Protein AF-A0A924JFY6-F1 (afdb_monomer_lite)

pLDDT: mean 95.9, std 4.6, range [61.25, 98.56]

Structure (mmCIF, N/CA/C/O backbone):
data_AF-A0A924JFY6-F1
#
_entry.id   AF-A0A924JFY6-F1
#
loop_
_atom_site.group_PDB
_atom_site.id
_atom_site.type_symbol
_atom_site.label_atom_id
_atom_site.label_alt_id
_atom_site.label_comp_id
_atom_site.label_asym_id
_atom_site.label_entity_id
_atom_site.label_seq_id
_atom_site.pdbx_PDB_ins_code
_atom_site.Cartn_x
_atom_site.Cartn_y
_atom_site.Cartn_z
_atom_site.occupancy
_atom_site.B_iso_or_equiv
_atom_site.auth_seq_id
_atom_site.auth_comp_id
_atom_site.auth_asym_id
_atom_site.auth_atom_id
_atom_site.pdbx_PDB_model_num
ATOM 1 N N . SER A 1 1 ? 4.873 -15.300 -4.333 1.00 61.25 1 SER A N 1
ATOM 2 C CA . SER A 1 1 ? 6.109 -14.520 -4.564 1.00 61.25 1 SER A CA 1
ATOM 3 C C . SER A 1 1 ? 6.175 -14.220 -6.049 1.00 61.25 1 SER A C 1
ATOM 5 O O . SER A 1 1 ? 5.909 -15.129 -6.818 1.00 61.25 1 SER A O 1
ATOM 7 N N . GLY A 1 2 ? 6.400 -12.968 -6.456 1.00 87.56 2 GLY A N 1
ATOM 8 C CA . GLY A 1 2 ? 6.415 -12.594 -7.885 1.00 87.56 2 GLY A CA 1
ATOM 9 C C . GLY A 1 2 ? 5.720 -11.278 -8.240 1.00 87.56 2 GLY A C 1
ATOM 10 O O . GLY A 1 2 ? 5.628 -10.958 -9.412 1.00 87.56 2 GLY A O 1
ATOM 11 N N . ILE A 1 3 ? 5.226 -10.526 -7.252 1.00 94.44 3 ILE A N 1
ATOM 12 C CA . ILE A 1 3 ? 4.640 -9.190 -7.467 1.00 94.44 3 ILE A CA 1
ATOM 13 C C . ILE A 1 3 ? 5.517 -8.065 -6.911 1.00 94.44 3 ILE A C 1
ATOM 15 O O . ILE A 1 3 ? 5.099 -6.920 -6.936 1.00 94.44 3 ILE A O 1
ATOM 19 N N . PHE A 1 4 ? 6.687 -8.381 -6.351 1.00 96.56 4 PHE A N 1
ATOM 20 C CA . PHE A 1 4 ? 7.598 -7.417 -5.732 1.00 96.56 4 PHE A CA 1
ATOM 21 C C . PHE A 1 4 ? 8.905 -7.383 -6.514 1.00 96.56 4 PHE A C 1
ATOM 23 O O . PHE A 1 4 ? 9.375 -8.438 -6.943 1.00 96.56 4 PHE A O 1
ATOM 30 N N . ALA A 1 5 ? 9.485 -6.195 -6.658 1.00 96.56 5 ALA A N 1
ATOM 31 C CA . ALA A 1 5 ? 10.818 -6.020 -7.216 1.00 96.56 5 ALA A CA 1
ATOM 32 C C . ALA A 1 5 ? 11.884 -6.655 -6.306 1.00 96.56 5 ALA A C 1
ATOM 34 O O . ALA A 1 5 ? 11.679 -6.800 -5.096 1.00 96.56 5 ALA A O 1
ATOM 35 N N . GLU A 1 6 ? 13.037 -7.016 -6.871 1.00 93.12 6 GLU A N 1
ATOM 36 C CA . GLU A 1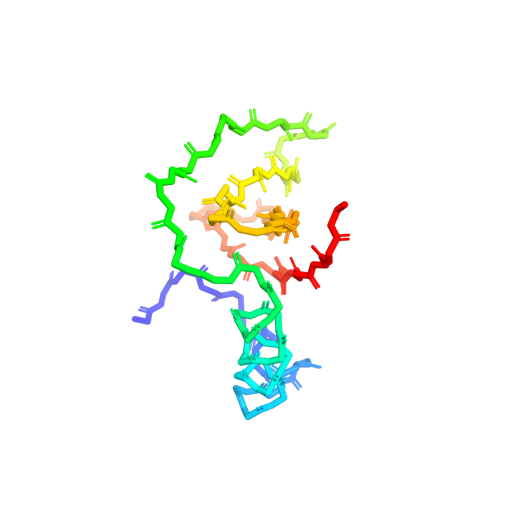 6 ? 14.111 -7.714 -6.144 1.00 93.12 6 GLU A CA 1
ATOM 37 C C . GLU A 1 6 ? 14.618 -6.924 -4.928 1.00 93.12 6 GLU A C 1
ATOM 39 O O . GLU A 1 6 ? 14.925 -7.502 -3.885 1.00 93.12 6 GLU A O 1
ATOM 44 N N . ASN A 1 7 ? 14.631 -5.595 -5.029 1.00 90.06 7 ASN A N 1
ATOM 45 C CA . ASN A 1 7 ? 15.062 -4.688 -3.970 1.00 90.06 7 ASN A CA 1
ATOM 46 C C . ASN A 1 7 ? 13.999 -4.447 -2.883 1.00 90.06 7 ASN A C 1
ATOM 48 O O . ASN A 1 7 ? 14.330 -3.938 -1.819 1.00 90.06 7 ASN A O 1
ATOM 52 N N . PHE A 1 8 ? 12.738 -4.850 -3.071 1.00 95.19 8 PHE A N 1
ATOM 53 C CA . PHE A 1 8 ? 11.636 -4.451 -2.183 1.00 95.19 8 PHE A CA 1
ATOM 54 C C . PHE A 1 8 ? 11.832 -4.845 -0.705 1.00 95.19 8 PHE A C 1
ATOM 56 O O . PHE A 1 8 ? 11.557 -4.055 0.210 1.00 95.19 8 PHE A O 1
ATOM 63 N N . PHE A 1 9 ? 12.256 -6.089 -0.457 1.00 94.19 9 PHE A N 1
ATOM 64 C CA . PHE A 1 9 ? 12.505 -6.606 0.894 1.00 94.19 9 PHE A CA 1
ATOM 65 C C . PHE A 1 9 ? 13.898 -6.250 1.432 1.00 94.19 9 PHE A C 1
ATOM 67 O O . PHE A 1 9 ? 13.977 -5.954 2.628 1.00 94.19 9 PHE A O 1
ATOM 74 N N . PRO A 1 10 ? 14.966 -6.243 0.605 1.00 93.00 10 PRO A N 1
ATOM 75 C CA . PRO A 1 10 ? 16.251 -5.660 0.988 1.00 93.00 10 PRO A CA 1
ATOM 76 C C . PRO A 1 10 ? 16.162 -4.196 1.443 1.00 93.00 10 PRO A C 1
ATOM 78 O O . PRO A 1 10 ? 16.730 -3.858 2.477 1.00 93.00 10 PRO A O 1
ATOM 81 N N . ASP A 1 11 ? 15.394 -3.354 0.743 1.00 92.12 11 ASP A N 1
ATOM 82 C CA . ASP A 1 11 ? 15.273 -1.920 1.047 1.00 92.12 11 ASP A CA 1
ATOM 83 C C . ASP A 1 11 ? 14.530 -1.667 2.365 1.00 92.12 11 ASP A C 1
ATOM 85 O O . ASP A 1 11 ? 14.828 -0.726 3.102 1.00 92.12 11 ASP A O 1
ATOM 89 N N . LYS A 1 12 ? 13.543 -2.512 2.691 1.00 92.81 12 LYS A N 1
ATOM 90 C CA . LYS A 1 12 ? 12.807 -2.433 3.957 1.00 92.81 12 LYS A CA 1
ATOM 91 C C . LYS A 1 12 ? 12.322 -3.810 4.377 1.00 92.81 12 LYS A C 1
ATOM 93 O O . LYS A 1 12 ? 11.416 -4.389 3.766 1.00 92.81 12 LYS A O 1
ATOM 98 N N . SER A 1 13 ? 12.897 -4.291 5.478 1.00 94.25 13 SER A N 1
ATOM 99 C CA . SER A 1 13 ? 12.636 -5.631 5.996 1.00 94.25 13 SER A CA 1
ATOM 100 C C . SER A 1 13 ? 11.150 -5.872 6.285 1.00 94.25 13 SER A C 1
ATOM 102 O O . SER A 1 13 ? 10.399 -4.969 6.674 1.00 94.25 13 SER A O 1
ATOM 104 N N . VAL A 1 14 ? 10.732 -7.134 6.174 1.00 94.06 14 VAL A N 1
ATOM 105 C CA . VAL A 1 14 ? 9.374 -7.569 6.537 1.00 94.06 14 VAL A CA 1
ATOM 106 C C . VAL A 1 14 ? 9.046 -7.214 7.990 1.00 94.06 14 VAL A C 1
ATOM 108 O O . VAL A 1 14 ? 7.929 -6.787 8.270 1.00 94.06 14 VAL A O 1
ATOM 111 N N . ALA A 1 15 ? 10.010 -7.346 8.906 1.00 96.00 15 ALA A N 1
ATOM 112 C CA . ALA A 1 15 ? 9.819 -7.038 10.322 1.00 96.00 15 ALA A CA 1
ATOM 113 C C . ALA A 1 15 ? 9.496 -5.553 10.542 1.00 96.00 15 ALA A C 1
ATOM 115 O O . ALA A 1 15 ? 8.530 -5.224 11.229 1.00 96.00 15 ALA A O 1
ATOM 116 N N . THR A 1 16 ? 10.247 -4.657 9.895 1.00 94.75 16 THR A N 1
ATOM 117 C CA . THR A 1 16 ? 9.990 -3.212 9.948 1.00 94.75 16 THR A CA 1
ATOM 118 C C . THR A 1 16 ? 8.608 -2.881 9.392 1.00 94.75 16 THR A C 1
ATOM 120 O O . THR A 1 16 ? 7.867 -2.120 10.006 1.00 94.75 16 THR A O 1
ATOM 123 N N . ARG A 1 17 ? 8.233 -3.469 8.248 1.00 94.19 17 ARG A N 1
ATOM 124 C CA . ARG A 1 17 ? 6.921 -3.242 7.619 1.00 94.19 17 ARG A CA 1
ATOM 125 C C . ARG A 1 17 ? 5.765 -3.712 8.502 1.00 94.19 17 ARG A C 1
ATOM 127 O O . ARG A 1 17 ? 4.789 -2.981 8.628 1.00 94.19 17 ARG A O 1
ATOM 134 N N . ARG A 1 18 ? 5.889 -4.891 9.127 1.00 95.44 18 ARG A N 1
ATOM 135 C CA . ARG A 1 18 ? 4.888 -5.403 10.077 1.00 95.44 18 ARG A CA 1
ATOM 136 C C . ARG A 1 18 ? 4.701 -4.446 11.240 1.00 95.44 18 ARG A C 1
ATOM 138 O O . ARG A 1 18 ? 3.583 -4.017 11.461 1.00 95.44 18 ARG A O 1
ATOM 145 N N . LYS A 1 19 ? 5.795 -4.020 11.879 1.00 96.50 19 LYS A N 1
ATOM 146 C CA . LYS A 1 19 ? 5.727 -3.073 12.996 1.00 96.50 19 LYS A CA 1
ATOM 147 C C . LYS A 1 19 ? 4.974 -1.788 12.626 1.00 96.50 19 LYS A C 1
ATOM 149 O O . LYS A 1 19 ? 4.081 -1.384 13.356 1.00 96.50 19 LYS A O 1
ATOM 154 N N . VAL A 1 20 ? 5.287 -1.187 11.473 1.00 95.12 20 VAL A N 1
ATOM 155 C CA . VAL A 1 20 ? 4.580 0.018 10.997 1.00 95.12 20 VAL A CA 1
ATOM 156 C C . VAL A 1 20 ? 3.080 -0.235 10.812 1.00 95.12 20 VAL A C 1
ATOM 158 O O . VAL A 1 20 ? 2.266 0.593 11.209 1.00 95.12 20 VAL A O 1
ATOM 161 N N . LEU A 1 21 ? 2.706 -1.363 10.207 1.00 95.38 21 LEU A N 1
ATOM 162 C CA . LEU A 1 21 ? 1.301 -1.709 9.993 1.00 95.38 21 LEU A CA 1
ATOM 163 C C . LEU A 1 21 ? 0.568 -2.028 11.297 1.00 95.38 21 LEU A C 1
ATOM 165 O O . LEU A 1 21 ? -0.571 -1.602 11.448 1.00 95.38 21 LEU A O 1
ATOM 169 N N . ASP A 1 22 ? 1.206 -2.731 12.230 1.00 97.06 22 ASP A N 1
ATOM 170 C CA . ASP A 1 22 ? 0.630 -3.057 13.536 1.00 97.06 22 ASP A CA 1
ATOM 171 C C . ASP A 1 22 ? 0.316 -1.773 14.321 1.00 97.06 22 ASP A C 1
ATOM 173 O O . ASP A 1 22 ? -0.796 -1.614 14.832 1.00 97.06 22 ASP A O 1
ATOM 177 N N . ASP A 1 23 ? 1.250 -0.813 14.328 1.00 97.31 23 ASP A N 1
ATOM 178 C CA . ASP A 1 23 ? 1.067 0.500 14.956 1.00 97.31 23 ASP A CA 1
ATOM 179 C C . ASP A 1 23 ? -0.089 1.286 14.307 1.00 97.31 23 ASP A C 1
ATOM 181 O O . ASP A 1 23 ? -0.884 1.927 15.000 1.00 97.31 23 ASP A O 1
ATOM 185 N N . LEU A 1 24 ? -0.221 1.224 12.976 1.00 97.62 24 LEU A N 1
ATOM 186 C CA . LEU A 1 24 ? -1.325 1.864 12.256 1.00 97.62 24 LEU A CA 1
ATOM 187 C C . LEU A 1 24 ? -2.664 1.175 12.538 1.00 97.62 24 LEU A C 1
ATOM 189 O O . LEU A 1 24 ? -3.633 1.850 12.871 1.00 97.62 24 LEU A O 1
ATOM 193 N N . TYR A 1 25 ? -2.736 -0.155 12.484 1.00 96.75 25 TYR A N 1
ATOM 194 C CA . TYR A 1 25 ? -3.969 -0.893 12.766 1.00 96.75 25 TYR A CA 1
ATOM 195 C C . TYR A 1 25 ? -4.461 -0.682 14.197 1.00 96.75 25 TYR A C 1
ATOM 197 O O . TYR A 1 25 ? -5.669 -0.543 14.412 1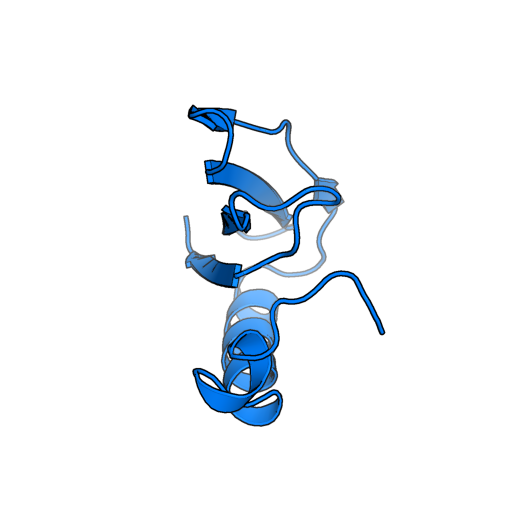.00 96.75 25 TYR A O 1
ATOM 205 N N . ALA A 1 26 ? -3.552 -0.586 15.171 1.00 97.44 26 ALA A N 1
ATOM 206 C CA . ALA A 1 26 ? -3.908 -0.285 16.554 1.00 97.44 26 ALA A CA 1
ATOM 207 C C . ALA A 1 26 ? -4.668 1.050 16.686 1.00 97.44 26 ALA A C 1
ATOM 209 O O . ALA A 1 26 ? -5.626 1.137 17.463 1.00 97.44 26 ALA A O 1
ATOM 210 N N . LYS A 1 27 ? -4.294 2.062 15.891 1.00 96.62 27 LYS A N 1
ATOM 211 C CA . LYS A 1 27 ? -4.965 3.371 15.831 1.00 96.62 27 LYS A CA 1
ATOM 212 C C . LYS A 1 27 ? -6.241 3.336 14.989 1.00 96.62 27 LYS A C 1
ATOM 214 O O . LYS A 1 27 ? -7.301 3.762 15.438 1.00 96.62 27 LYS A O 1
ATOM 219 N N . THR A 1 28 ? -6.146 2.786 13.783 1.00 97.44 28 THR A N 1
ATOM 220 C CA . THR A 1 28 ? -7.185 2.820 12.749 1.00 97.44 28 THR A CA 1
ATOM 221 C C . THR A 1 28 ? -8.367 1.891 13.052 1.00 97.44 28 THR A C 1
ATOM 223 O O . THR A 1 28 ? -9.500 2.177 12.660 1.00 97.44 28 THR A O 1
ATOM 226 N N . GLY A 1 29 ? -8.143 0.809 13.806 1.00 97.06 29 GLY A N 1
ATOM 227 C CA . GLY A 1 29 ? -9.149 -0.225 14.052 1.00 97.06 29 GLY A CA 1
ATOM 228 C C . GLY A 1 29 ? -9.358 -1.141 12.845 1.00 97.06 29 GLY A C 1
ATOM 229 O O . GLY A 1 29 ? -8.533 -1.191 11.930 1.00 97.06 29 GLY A O 1
ATOM 230 N N . LYS A 1 30 ? -10.462 -1.895 12.851 1.00 97.56 30 LYS A N 1
ATOM 231 C CA . LYS A 1 30 ? -10.766 -2.839 11.772 1.00 97.56 30 LYS A CA 1
ATOM 232 C C . LYS A 1 30 ? -10.969 -2.087 10.457 1.00 97.56 30 LYS A C 1
ATOM 234 O O . LYS A 1 30 ? -11.714 -1.110 10.412 1.00 97.56 30 LYS A O 1
ATOM 239 N N . ILE A 1 31 ? -10.349 -2.570 9.381 1.00 98.00 31 ILE A N 1
ATOM 240 C CA . ILE A 1 31 ? -10.588 -2.042 8.035 1.00 98.00 31 ILE A CA 1
ATOM 241 C C . ILE A 1 31 ? -11.967 -2.495 7.557 1.00 98.00 31 ILE A C 1
ATOM 243 O O . ILE A 1 31 ? -12.276 -3.687 7.542 1.00 98.00 31 ILE A O 1
ATOM 247 N N . THR A 1 32 ? -12.796 -1.534 7.171 1.00 98.31 32 THR A N 1
ATOM 248 C CA . THR A 1 32 ? -14.178 -1.745 6.728 1.00 98.31 32 THR A CA 1
ATOM 249 C C . THR A 1 32 ? -14.317 -1.643 5.216 1.00 98.31 32 THR A C 1
ATOM 251 O O . THR A 1 32 ? -15.217 -2.257 4.644 1.00 98.31 32 THR A O 1
ATOM 254 N N . ARG A 1 33 ? -13.430 -0.889 4.552 1.00 98.00 33 ARG A N 1
ATOM 255 C CA . ARG A 1 33 ? -13.489 -0.659 3.106 1.00 98.00 33 ARG A CA 1
ATOM 256 C C . ARG A 1 33 ? -12.123 -0.307 2.521 1.00 98.00 33 ARG A C 1
ATOM 258 O O . ARG A 1 33 ? -11.340 0.405 3.144 1.00 98.00 33 ARG A O 1
ATOM 265 N N . VAL A 1 34 ? -11.892 -0.732 1.282 1.00 98.44 34 VAL A N 1
ATOM 266 C CA . VAL A 1 34 ? -10.803 -0.245 0.425 1.00 98.44 34 VAL A CA 1
ATOM 267 C C . VAL A 1 34 ? -11.369 0.817 -0.519 1.00 98.44 34 VAL A C 1
ATOM 269 O O . VAL A 1 34 ? -12.408 0.604 -1.140 1.00 98.44 34 VAL A O 1
ATOM 272 N N . GLY A 1 35 ? -10.734 1.983 -0.563 1.00 98.31 35 GLY A N 1
ATOM 273 C CA . GLY A 1 35 ? -11.092 3.090 -1.442 1.00 98.31 35 GLY A CA 1
ATOM 274 C C . GLY A 1 35 ? -10.612 2.896 -2.873 1.00 98.31 35 GLY A C 1
ATOM 275 O O . GLY A 1 35 ? -9.840 1.988 -3.175 1.00 98.31 35 GLY A O 1
ATOM 276 N N . GLU A 1 36 ? -11.061 3.788 -3.748 1.00 98.19 36 GLU A N 1
ATOM 277 C CA . GLU A 1 36 ? -10.630 3.802 -5.141 1.00 98.19 36 GLU A CA 1
ATOM 278 C C . GLU A 1 36 ? -9.147 4.167 -5.273 1.00 98.19 36 GLU A C 1
ATOM 280 O O . GLU A 1 36 ? -8.590 4.924 -4.467 1.00 98.19 36 GLU A O 1
ATOM 285 N N . LEU A 1 37 ? -8.527 3.629 -6.324 1.00 97.94 37 LEU A N 1
ATOM 286 C CA . LEU A 1 37 ? -7.182 4.002 -6.729 1.00 97.94 37 LEU A CA 1
ATOM 287 C C . LEU A 1 37 ? -7.180 5.443 -7.243 1.00 97.94 37 LEU A C 1
ATOM 289 O O . LEU A 1 37 ? -7.880 5.775 -8.195 1.00 97.94 37 LEU A O 1
ATOM 293 N N . GLN A 1 38 ? -6.334 6.270 -6.645 1.00 98.00 38 GLN A N 1
ATOM 294 C CA . GLN A 1 38 ? -5.992 7.606 -7.108 1.00 98.00 38 GLN A CA 1
ATOM 295 C C . GLN A 1 38 ? -4.613 7.536 -7.777 1.00 98.00 38 GLN A C 1
ATOM 297 O O . GLN A 1 38 ? -3.593 7.519 -7.082 1.00 98.00 38 GLN A O 1
ATOM 302 N N . PRO A 1 39 ? -4.548 7.426 -9.114 1.00 97.94 39 PRO A N 1
ATOM 303 C CA . PRO A 1 39 ? -3.276 7.401 -9.820 1.00 97.94 39 PRO A CA 1
ATOM 304 C C . PRO A 1 39 ? -2.613 8.783 -9.771 1.00 97.94 39 PRO A C 1
ATOM 306 O O . PRO A 1 39 ? -3.237 9.793 -10.092 1.00 97.94 39 PRO A O 1
ATOM 309 N N . GLU A 1 40 ? -1.329 8.823 -9.420 1.00 98.06 40 GLU A N 1
ATOM 310 C CA . GLU A 1 40 ? -0.478 10.002 -9.628 1.00 98.06 40 GLU A CA 1
ATOM 311 C C . GLU A 1 40 ? 0.084 10.010 -11.055 1.00 98.06 40 GLU A C 1
ATOM 313 O O . GLU A 1 40 ? 0.222 11.059 -11.682 1.00 98.06 40 GLU A O 1
ATOM 318 N N . ASN A 1 41 ? 0.424 8.826 -11.570 1.00 97.50 41 ASN A N 1
ATOM 319 C CA . ASN A 1 41 ? 0.822 8.577 -12.952 1.00 97.50 41 ASN A CA 1
ATOM 320 C C . ASN A 1 41 ? 0.648 7.080 -13.279 1.00 97.50 41 ASN A C 1
ATOM 322 O O . ASN A 1 41 ? 0.040 6.334 -12.515 1.00 97.50 41 ASN A O 1
ATOM 326 N N . GLN A 1 42 ? 1.182 6.624 -14.414 1.00 96.44 42 GLN A N 1
ATOM 327 C CA . GLN A 1 42 ? 1.030 5.237 -14.872 1.00 96.44 42 GLN A CA 1
ATOM 328 C C . GLN A 1 42 ? 1.681 4.186 -13.953 1.00 96.44 42 GLN A C 1
ATOM 330 O O . GLN A 1 42 ? 1.280 3.028 -13.992 1.00 96.44 42 GLN A O 1
ATOM 335 N N . LEU A 1 43 ? 2.663 4.569 -13.132 1.00 97.88 43 LEU A N 1
ATOM 336 C CA . LEU A 1 43 ? 3.444 3.663 -12.281 1.00 97.88 43 LEU A CA 1
ATOM 337 C C . LEU A 1 43 ? 3.316 3.989 -10.789 1.00 97.88 43 LEU A C 1
ATOM 339 O O . LEU A 1 43 ? 4.034 3.424 -9.968 1.00 97.88 43 LEU A O 1
ATOM 343 N N . ARG A 1 44 ? 2.450 4.928 -10.409 1.00 98.44 44 ARG A N 1
ATOM 344 C CA . ARG A 1 44 ? 2.358 5.407 -9.031 1.00 98.44 44 ARG A CA 1
ATOM 345 C C . ARG A 1 44 ? 0.949 5.838 -8.699 1.00 98.44 44 ARG A C 1
ATOM 347 O O . ARG A 1 44 ?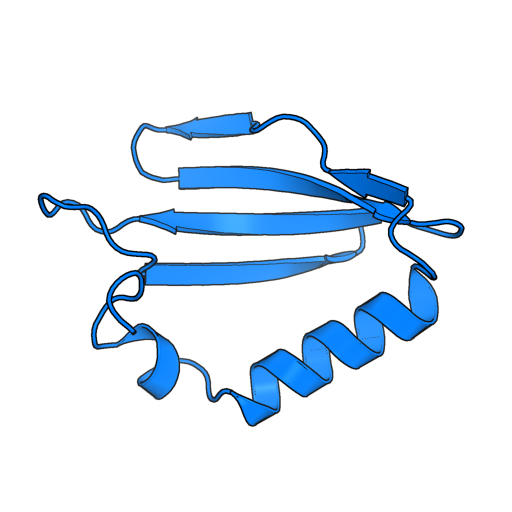 0.291 6.504 -9.496 1.00 98.44 44 ARG A O 1
ATOM 354 N N . GLY A 1 45 ? 0.529 5.538 -7.483 1.00 98.44 45 GLY A N 1
ATOM 355 C CA . GLY A 1 45 ? -0.711 6.061 -6.948 1.00 98.44 45 GLY A CA 1
ATOM 356 C C . GLY A 1 45 ? -0.881 5.722 -5.485 1.00 98.44 45 GLY A C 1
ATOM 357 O O . GLY A 1 45 ? -0.015 5.116 -4.845 1.00 98.44 45 GLY A O 1
ATOM 358 N N . HIS A 1 46 ? -2.044 6.099 -4.981 1.00 98.44 46 HIS A N 1
ATOM 359 C CA . HIS A 1 46 ? -2.464 5.792 -3.629 1.00 98.44 46 HIS A CA 1
ATOM 360 C C . HIS A 1 46 ? -3.922 5.362 -3.580 1.00 98.44 46 HIS A C 1
ATOM 362 O O . HIS A 1 46 ? -4.725 5.670 -4.456 1.00 98.44 46 HIS A O 1
ATOM 368 N N . PHE A 1 47 ? -4.282 4.647 -2.527 1.00 98.56 47 PHE A N 1
ATOM 369 C CA . PHE A 1 47 ? -5.672 4.387 -2.174 1.00 98.56 47 PHE A CA 1
ATOM 370 C C . PHE A 1 47 ? -5.813 4.395 -0.655 1.00 98.56 47 PHE A C 1
ATOM 372 O O . PHE A 1 47 ? -4.833 4.272 0.082 1.00 98.56 47 PHE A O 1
ATOM 379 N N . LEU A 1 48 ? -7.044 4.560 -0.176 1.00 98.31 48 LEU A N 1
ATOM 380 C CA . LEU A 1 48 ? -7.318 4.587 1.257 1.00 98.31 48 LEU A CA 1
ATOM 381 C C . LEU A 1 48 ? -7.809 3.235 1.752 1.00 98.31 48 LEU A C 1
ATOM 383 O O . LEU A 1 48 ? -8.671 2.614 1.136 1.00 98.31 48 LEU A O 1
ATOM 387 N N . LEU A 1 49 ? -7.325 2.822 2.915 1.00 98.44 49 LEU A N 1
ATOM 388 C CA . LEU A 1 49 ? -7.988 1.832 3.749 1.00 98.44 49 LEU A CA 1
ATOM 389 C C . LEU A 1 49 ? -8.803 2.583 4.797 1.00 98.44 49 LEU A C 1
ATOM 391 O O . LEU A 1 49 ? -8.245 3.308 5.621 1.00 98.44 49 LEU A O 1
ATOM 395 N N . TYR A 1 50 ? -10.121 2.419 4.754 1.00 98.44 50 TYR A N 1
ATOM 396 C CA . TYR A 1 50 ? -11.027 3.016 5.726 1.00 98.44 50 TYR A CA 1
ATOM 397 C C . TYR A 1 50 ? -11.147 2.101 6.937 1.00 98.44 50 TYR A C 1
ATOM 399 O O . TYR A 1 50 ? -11.555 0.946 6.795 1.00 98.44 50 TYR A O 1
ATOM 407 N N . GLY A 1 51 ? -10.795 2.610 8.112 1.00 97.88 51 GLY A N 1
ATOM 408 C CA . GLY A 1 51 ? -10.969 1.928 9.387 1.00 97.88 51 GLY A CA 1
ATOM 409 C C . GLY A 1 51 ? -12.133 2.481 10.195 1.00 97.88 51 GLY A C 1
ATOM 410 O O . GLY A 1 51 ? -12.724 3.505 9.865 1.00 97.88 51 GLY A O 1
ATOM 411 N N . GLU A 1 52 ? -12.459 1.800 11.288 1.00 97.88 52 GLU A N 1
ATOM 412 C CA . GLU A 1 52 ? -13.508 2.230 12.222 1.00 97.88 52 GLU A CA 1
ATOM 413 C C . GLU A 1 52 ? -13.188 3.559 12.926 1.00 97.88 52 GLU A C 1
ATOM 415 O O . GLU A 1 52 ? -14.105 4.292 13.287 1.00 97.88 52 GLU A O 1
ATOM 420 N N . ARG A 1 53 ? -11.902 3.866 13.153 1.00 97.75 53 ARG A N 1
ATOM 421 C CA . ARG A 1 53 ? -11.454 5.023 13.958 1.00 97.75 53 ARG A CA 1
ATOM 422 C C . ARG A 1 53 ? -10.506 5.972 13.226 1.00 97.75 53 ARG A C 1
ATOM 424 O O . ARG A 1 53 ? -10.150 7.010 13.769 1.00 97.75 53 ARG A O 1
ATOM 431 N N . GLY A 1 54 ? -10.096 5.629 12.012 1.00 96.62 54 GLY A N 1
ATOM 432 C CA . GLY A 1 54 ? -9.178 6.425 11.204 1.00 96.62 54 GLY A CA 1
ATOM 433 C C . GLY A 1 54 ? -9.017 5.827 9.814 1.00 96.62 54 GLY A C 1
ATOM 434 O O . GLY A 1 54 ? -9.674 4.843 9.483 1.00 96.62 54 GLY A O 1
ATOM 435 N N . ASN A 1 55 ? -8.128 6.394 9.006 1.00 98.12 55 ASN A N 1
ATOM 436 C CA . ASN A 1 55 ? -7.830 5.886 7.669 1.00 98.12 55 ASN A CA 1
ATOM 437 C C . ASN A 1 55 ? -6.321 5.702 7.500 1.00 98.12 55 ASN A C 1
ATOM 439 O O . ASN A 1 55 ? -5.530 6.433 8.095 1.00 98.12 55 ASN A O 1
ATOM 443 N N . ILE A 1 56 ? -5.931 4.747 6.659 1.00 98.44 56 ILE A N 1
ATOM 444 C CA . ILE A 1 56 ? -4.539 4.557 6.242 1.00 98.44 56 ILE A CA 1
ATOM 445 C C . ILE A 1 56 ? -4.444 4.911 4.763 1.00 98.44 56 ILE A C 1
ATOM 447 O O . ILE A 1 56 ? -5.173 4.360 3.938 1.00 98.44 56 ILE A O 1
ATOM 451 N N . ASP A 1 57 ? -3.543 5.825 4.432 1.00 98.25 57 ASP A N 1
ATOM 452 C CA . ASP A 1 57 ? -3.147 6.108 3.059 1.00 98.25 57 ASP A CA 1
ATOM 453 C C . ASP A 1 57 ? -2.067 5.107 2.645 1.00 98.25 57 ASP A C 1
ATOM 455 O O . ASP A 1 57 ? -1.022 4.991 3.296 1.00 98.25 57 ASP A O 1
ATOM 459 N N . VAL A 1 58 ? -2.361 4.343 1.595 1.00 98.44 58 VAL A N 1
ATOM 460 C CA . VAL A 1 58 ? -1.460 3.346 1.022 1.00 98.44 58 VAL A CA 1
ATOM 461 C C . VAL A 1 58 ? -0.885 3.924 -0.252 1.00 98.44 58 VAL A C 1
ATOM 463 O O . VAL A 1 58 ? -1.613 4.111 -1.222 1.00 98.44 58 VAL A O 1
ATOM 466 N N . PHE A 1 59 ? 0.417 4.169 -0.252 1.00 98.25 59 PHE A N 1
ATOM 467 C CA . PHE A 1 59 ? 1.159 4.635 -1.414 1.00 98.25 59 PHE A CA 1
ATOM 468 C C . PHE A 1 59 ? 1.942 3.481 -2.031 1.00 98.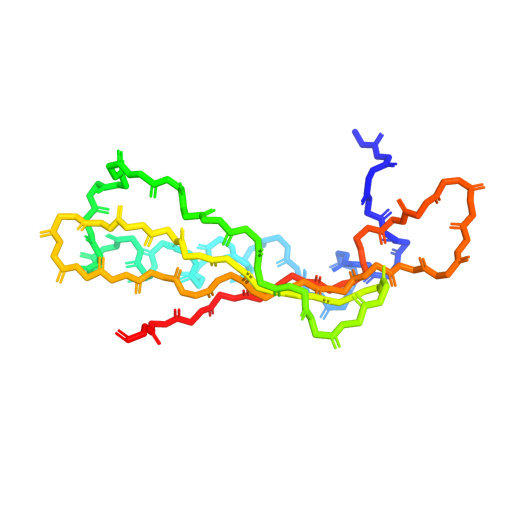25 59 PHE A C 1
ATOM 470 O O . PHE A 1 59 ? 2.555 2.694 -1.304 1.00 98.25 59 PHE A O 1
ATOM 477 N N . PHE A 1 60 ? 1.979 3.404 -3.360 1.00 97.88 60 PHE A N 1
ATOM 478 C CA . PHE A 1 60 ? 2.811 2.429 -4.056 1.00 97.88 60 PHE A CA 1
ATOM 479 C C . PHE A 1 60 ? 3.485 3.004 -5.299 1.00 97.88 60 PHE A C 1
ATOM 481 O O . PHE A 1 60 ? 2.980 3.917 -5.955 1.00 97.88 60 PHE A O 1
ATOM 488 N N . THR A 1 61 ? 4.616 2.395 -5.650 1.00 98.06 61 THR A N 1
ATOM 489 C CA . THR A 1 61 ? 5.250 2.546 -6.960 1.00 98.06 61 THR A CA 1
ATOM 490 C C . THR A 1 61 ? 5.413 1.186 -7.619 1.00 98.06 61 THR A C 1
ATOM 492 O O . THR A 1 61 ? 5.672 0.174 -6.957 1.00 98.06 61 THR A O 1
ATOM 495 N N . LEU A 1 62 ? 5.250 1.176 -8.934 1.00 98.12 62 LEU A N 1
ATOM 496 C CA . LEU A 1 62 ? 5.488 0.041 -9.799 1.00 98.12 62 LEU A CA 1
ATOM 497 C C . LEU A 1 62 ? 6.799 0.238 -10.555 1.00 98.12 62 LEU A C 1
ATOM 499 O O . LEU A 1 62 ? 7.176 1.365 -10.884 1.00 98.12 62 LEU A O 1
ATOM 503 N N . THR A 1 63 ? 7.473 -0.863 -10.850 1.00 97.50 63 THR A N 1
ATOM 504 C CA . THR A 1 63 ? 8.604 -0.864 -11.766 1.00 97.50 63 THR A CA 1
ATOM 505 C C . THR A 1 63 ? 8.136 -0.664 -13.216 1.00 97.50 63 THR A C 1
ATOM 507 O O . THR A 1 63 ? 6.979 -0.955 -13.535 1.00 97.50 63 THR A O 1
ATOM 510 N N . PRO A 1 64 ? 9.000 -0.163 -14.120 1.00 96.44 64 PRO A N 1
ATOM 511 C CA . PRO A 1 64 ? 8.636 0.056 -15.519 1.00 96.44 64 PRO A CA 1
ATOM 512 C C . PRO A 1 64 ? 8.657 -1.222 -16.380 1.00 96.44 64 PRO A C 1
ATOM 514 O O . PRO A 1 64 ? 8.349 -1.144 -17.570 1.00 96.44 64 PRO A O 1
ATOM 517 N N . GLU A 1 65 ? 9.044 -2.384 -15.839 1.00 94.06 65 GLU A N 1
ATOM 518 C CA . GLU A 1 65 ? 9.084 -3.632 -16.612 1.00 94.06 65 GLU A CA 1
ATOM 519 C C . GLU A 1 65 ? 7.685 -4.210 -16.885 1.00 94.06 65 GLU A C 1
ATOM 521 O O . GLU A 1 65 ? 6.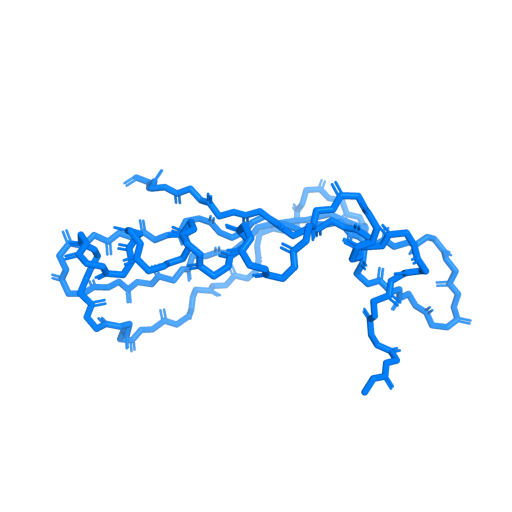672 -3.786 -16.333 1.00 94.06 65 GLU A O 1
ATOM 526 N N . THR A 1 66 ? 7.619 -5.204 -17.775 1.00 92.00 66 THR A N 1
ATOM 527 C CA . THR A 1 66 ? 6.394 -5.952 -18.080 1.00 92.00 66 THR A CA 1
ATOM 528 C C . THR A 1 66 ? 6.615 -7.440 -17.780 1.00 92.00 66 THR A C 1
ATOM 530 O O . THR A 1 66 ? 7.431 -8.064 -18.458 1.00 92.00 66 THR A O 1
ATOM 533 N N . PRO A 1 67 ? 5.899 -8.038 -16.808 1.00 92.69 67 PRO A N 1
ATOM 534 C CA . PRO A 1 67 ? 4.894 -7.414 -15.944 1.00 92.69 67 PRO A CA 1
ATOM 535 C C . PRO A 1 67 ? 5.512 -6.442 -14.927 1.00 92.69 67 PRO A C 1
ATOM 537 O O . PRO A 1 67 ? 6.620 -6.667 -14.447 1.00 92.69 67 PRO A O 1
ATOM 540 N N . ALA A 1 68 ? 4.768 -5.391 -14.580 1.00 95.75 68 ALA A N 1
ATOM 541 C CA . ALA A 1 68 ? 5.197 -4.428 -13.572 1.00 95.75 68 ALA A CA 1
ATOM 542 C C . ALA A 1 68 ? 5.164 -5.055 -12.170 1.00 95.75 68 ALA A C 1
ATOM 544 O O . ALA A 1 68 ? 4.246 -5.812 -11.837 1.00 95.75 68 ALA A O 1
ATOM 545 N N . LEU A 1 69 ? 6.148 -4.716 -11.338 1.00 97.69 69 LEU A N 1
ATOM 546 C CA . LEU A 1 69 ? 6.291 -5.225 -9.974 1.00 97.69 69 LEU A CA 1
ATOM 547 C C . LEU A 1 69 ? 6.182 -4.084 -8.962 1.00 97.69 69 LEU A C 1
ATOM 549 O O . LEU A 1 69 ? 6.528 -2.948 -9.253 1.00 97.69 69 LEU A O 1
ATOM 553 N N . ILE A 1 70 ? 5.741 -4.370 -7.742 1.00 97.19 70 ILE A N 1
ATOM 554 C CA . ILE A 1 70 ? 5.726 -3.407 -6.639 1.00 97.19 70 ILE A CA 1
ATOM 555 C C . ILE A 1 70 ? 7.171 -3.129 -6.221 1.00 97.19 70 ILE A C 1
ATOM 557 O O . ILE A 1 70 ? 7.848 -3.999 -5.667 1.00 97.19 70 ILE A O 1
ATOM 561 N N . GLN A 1 71 ? 7.622 -1.903 -6.455 1.00 96.88 71 GLN A N 1
ATOM 562 C CA . GLN A 1 71 ? 8.955 -1.437 -6.082 1.00 96.88 71 GLN A CA 1
ATOM 563 C C . GLN A 1 71 ? 8.952 -0.770 -4.706 1.00 96.88 71 GLN A C 1
ATOM 565 O O . GLN A 1 71 ? 9.866 -0.973 -3.911 1.00 96.88 71 GLN A O 1
ATOM 570 N N . GLN A 1 72 ? 7.893 -0.022 -4.396 1.00 96.75 72 GLN A N 1
ATOM 571 C CA . GLN A 1 72 ? 7.709 0.651 -3.115 1.00 96.75 72 GLN A CA 1
ATOM 572 C C . GLN A 1 72 ? 6.269 0.480 -2.639 1.00 96.75 72 GLN A C 1
ATOM 574 O O . GLN A 1 72 ? 5.331 0.474 -3.432 1.00 96.75 72 GLN A O 1
ATOM 579 N N . LEU A 1 73 ? 6.110 0.341 -1.326 1.00 97.19 73 LEU A N 1
ATOM 580 C CA . LEU A 1 73 ? 4.817 0.265 -0.659 1.00 97.19 73 LEU A CA 1
ATOM 581 C C . LEU A 1 73 ? 4.972 0.877 0.727 1.00 97.19 73 LEU A C 1
ATOM 583 O O . LEU A 1 73 ? 5.731 0.345 1.547 1.00 97.19 73 LEU A O 1
ATOM 587 N N . ASP A 1 74 ? 4.267 1.973 0.970 1.00 96.25 74 ASP A N 1
ATOM 588 C CA . AS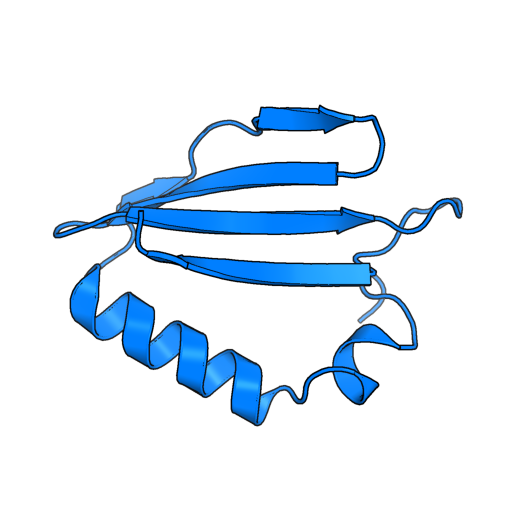P A 1 74 ? 4.316 2.714 2.222 1.00 96.25 74 ASP A CA 1
ATOM 589 C C . ASP A 1 74 ? 2.918 3.008 2.756 1.00 96.25 74 ASP A C 1
ATOM 591 O O . ASP A 1 74 ? 1.935 3.067 2.019 1.00 96.25 74 ASP A O 1
ATOM 595 N N . PHE A 1 75 ? 2.858 3.173 4.074 1.00 96.81 75 PHE A N 1
ATOM 596 C CA . PHE A 1 75 ? 1.628 3.324 4.834 1.00 96.81 75 PHE A CA 1
ATOM 597 C C . PHE A 1 75 ? 1.776 4.516 5.765 1.00 96.81 75 PHE A C 1
ATOM 599 O O . PHE A 1 75 ? 2.789 4.634 6.463 1.00 96.81 75 PHE A O 1
ATOM 606 N N . ARG A 1 76 ? 0.765 5.378 5.798 1.00 95.94 76 ARG A N 1
ATOM 607 C CA . ARG A 1 76 ? 0.706 6.514 6.720 1.00 95.94 76 ARG A CA 1
ATOM 608 C C . ARG A 1 76 ? -0.719 6.749 7.196 1.00 95.94 76 ARG A C 1
ATOM 610 O O . ARG A 1 76 ? -1.678 6.424 6.502 1.00 95.94 76 ARG A O 1
ATOM 617 N N . GLU A 1 77 ? -0.835 7.313 8.387 1.00 94.38 77 GLU A N 1
ATOM 618 C CA . GLU A 1 77 ? -2.101 7.829 8.902 1.00 94.38 77 GLU A CA 1
ATOM 619 C C . GLU A 1 77 ? -2.542 9.024 8.044 1.00 94.38 77 GLU A C 1
ATOM 621 O O . GLU A 1 77 ? -1.694 9.809 7.603 1.00 94.38 77 GLU A O 1
ATOM 626 N N . LYS A 1 78 ? -3.844 9.117 7.760 1.00 87.56 78 LYS A N 1
ATOM 627 C CA . LYS A 1 78 ? -4.439 10.216 6.991 1.00 87.56 78 LYS A CA 1
ATOM 628 C C . LYS A 1 78 ? -5.256 11.146 7.869 1.00 87.56 78 LYS A C 1
ATOM 630 O O . LYS A 1 78 ? -5.952 10.620 8.763 1.00 87.56 78 LYS A O 1
#

Foldseek 3Di:
DPQADPCACVVPPPVRVVVVVVVVCVQQPDFDDKADWDAPDPFWTWTWGHGPHFIKIWIWGWDPDVVIHTHDIDIDTD

Secondary structure (DSSP, 8-state):
--SB-TTHHHHS-HHHHHHHHHHHHHHH-SEEEEPPPEEEETTEEEEEEEESS-EEEEEEEE-SSSS--EEEEEEEE-

Radius of gyration: 13.28 Å; chains: 1; bounding box: 30×25×35 Å

Sequence (78 aa):
SGIFAENFFPDKSVATRRKVLDDLYAKTGKITRVGELQPENQLRGHFLLYGERGNIDVFFTLTPETPALIQQLDFREK